Protein AF-K1S6A0-F1 (afdb_monomer)

pLDDT: mean 93.95, std 5.66, range [66.19, 98.81]

Solvent-accessible surface area (backbone atoms only — not comparable to full-atom values): 9724 Å² total; per-residue (Å²): 92,40,54,52,89,82,79,40,38,30,48,67,51,68,64,24,35,67,29,63,33,48,24,68,52,47,19,73,73,59,76,42,86,48,68,63,42,77,64,80,33,80,51,45,69,50,69,70,68,66,63,66,51,57,92,76,40,60,56,51,70,49,41,43,39,77,47,62,48,98,89,41,81,40,50,22,52,33,65,62,68,67,83,50,92,46,76,72,15,29,45,60,68,83,69,87,77,54,70,68,58,53,35,46,51,52,17,49,56,30,24,77,71,72,37,39,75,66,12,48,58,35,46,31,56,56,31,49,75,39,68,39,74,71,75,85,57,78,49,54,67,46,39,50,52,50,50,55,53,47,50,47,62,74,42,57,93,54,84,45,57,66,62,52,31,69,76,68,77,97

Nearest PDB structures (foldseek):
  7kv2-assembly1_AAA  TM=7.104E-01  e=1.126E-05  Bacteroides thetaiotaomicron
  3qnk-assembly1_A  TM=6.878E-01  e=1.702E-05  Bacteroides fragilis NCTC 9343
  3qnk-assembly1_B  TM=6.931E-01  e=1.702E-05  Bacteroides fragilis NCTC 9343
  3qnk-assembly2_C  TM=6.919E-01  e=2.572E-05  Bacteroides fragilis NCTC 9343
  3qnk-assembly2_D  TM=6.655E-01  e=2.286E-05  Bacteroides fragilis NCTC 9343

Sequence (170 aa):
FKDGNEGLHSSFFYTFLVQPITAEETTAITGIPEVARTIEGYNIPTPDIMEAYEPGDVRKDVSVGFVTAHGISYPYIKKYCHAHTQSGKTGDNWPVYRYAEVLLFIAEALNEQGKTEEALVYLNRVRSRALLPVSSASTQSDVREAIIKERRVELAFENKRWLDLVRTGS

InterPro domains:
  IPR011990 Tetratricopeptide-like helical domain superfamily [SSF48452] (36-169)
  IPR012944 RagB/SusD domain [PF07980] (73-167)

Structure (mmCIF, N/CA/C/O backbone):
data_AF-K1S6A0-F1
#
_entry.id   AF-K1S6A0-F1
#
loop_
_atom_site.group_PDB
_atom_site.id
_atom_site.type_symbol
_atom_site.label_atom_id
_atom_site.label_alt_id
_atom_site.label_comp_id
_atom_site.label_asym_id
_atom_site.label_entity_id
_atom_site.label_seq_id
_atom_site.pdbx_PDB_ins_code
_atom_site.Cartn_x
_atom_site.Cartn_y
_atom_site.Cartn_z
_atom_site.occupancy
_atom_site.B_iso_or_equiv
_atom_site.auth_seq_id
_atom_site.auth_comp_id
_atom_site.auth_asym_id
_atom_site.auth_atom_id
_atom_site.pdbx_PDB_model_num
ATOM 1 N N . PHE A 1 1 ? -6.176 11.318 -15.684 1.00 66.19 1 PHE A N 1
ATOM 2 C CA . PHE A 1 1 ? -4.959 11.270 -16.501 1.00 66.19 1 PHE A CA 1
ATOM 3 C C . PHE A 1 1 ? -5.159 10.186 -17.552 1.00 66.19 1 PHE A C 1
ATOM 5 O O . PHE A 1 1 ? -5.992 9.307 -17.351 1.00 66.19 1 PHE A O 1
ATOM 12 N N . LYS A 1 2 ? -4.533 10.337 -18.718 1.00 75.00 2 LYS A N 1
ATOM 13 C CA . LYS A 1 2 ? -4.679 9.457 -19.884 1.00 75.00 2 LYS A CA 1
ATOM 14 C C . LYS A 1 2 ? -3.284 9.135 -20.397 1.00 75.00 2 LYS A C 1
ATOM 16 O O . LYS A 1 2 ? -2.430 10.019 -20.430 1.00 75.00 2 LYS A O 1
ATOM 21 N N . ASP A 1 3 ? -3.059 7.883 -20.757 1.00 75.94 3 ASP A N 1
ATOM 22 C CA . ASP A 1 3 ? -1.794 7.447 -21.329 1.00 75.94 3 ASP A CA 1
ATOM 23 C C . ASP A 1 3 ? -1.519 8.111 -22.695 1.00 75.94 3 ASP A C 1
ATOM 25 O O . ASP A 1 3 ? -2.404 8.628 -23.382 1.00 75.94 3 ASP A O 1
ATOM 29 N N . GLY A 1 4 ? -0.245 8.133 -23.089 1.00 73.88 4 GLY A N 1
ATOM 30 C CA . GLY A 1 4 ? 0.175 8.626 -24.401 1.00 73.88 4 GLY A CA 1
ATOM 31 C C . GLY A 1 4 ? 0.457 10.133 -24.505 1.00 73.88 4 GLY A C 1
ATOM 32 O O . GLY A 1 4 ? 0.899 10.795 -23.563 1.00 73.88 4 GLY A O 1
ATOM 33 N N . ASN A 1 5 ? 0.314 10.672 -25.721 1.00 78.06 5 ASN A N 1
ATOM 34 C CA . ASN A 1 5 ? 0.986 11.913 -26.151 1.00 78.06 5 ASN A CA 1
ATOM 35 C C . ASN A 1 5 ? 0.167 13.191 -25.971 1.00 78.06 5 ASN A C 1
ATOM 37 O O . ASN A 1 5 ? 0.614 14.262 -26.366 1.00 78.06 5 ASN A O 1
ATOM 41 N N . GLU A 1 6 ? -1.001 13.100 -25.347 1.00 82.12 6 GLU A N 1
ATOM 42 C CA . GLU A 1 6 ? -1.921 14.233 -25.188 1.00 82.12 6 GLU A CA 1
ATOM 43 C C . GLU A 1 6 ? -1.519 15.181 -24.040 1.00 82.12 6 GLU A C 1
ATOM 45 O O . GLU A 1 6 ? -2.262 16.093 -23.700 1.00 82.12 6 GLU A O 1
ATOM 50 N N . GLY A 1 7 ? -0.352 14.968 -23.417 1.00 80.38 7 GLY A N 1
ATOM 51 C CA . GLY A 1 7 ? 0.144 15.784 -22.299 1.00 80.38 7 GLY A CA 1
ATOM 52 C C . GLY A 1 7 ? -0.588 15.554 -20.971 1.00 80.38 7 GLY A C 1
ATOM 53 O O . GLY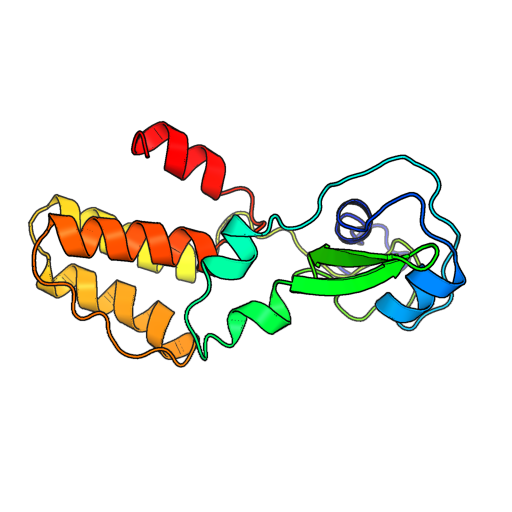 A 1 7 ? -0.339 16.264 -20.004 1.00 80.38 7 GLY A O 1
ATOM 54 N N . LEU A 1 8 ? -1.476 14.558 -20.915 1.00 85.25 8 LEU A N 1
ATOM 55 C CA . LEU A 1 8 ? -2.285 14.208 -19.744 1.00 85.25 8 LEU A CA 1
ATOM 56 C C . LEU A 1 8 ? -1.809 12.925 -19.049 1.00 85.25 8 LEU A C 1
ATOM 58 O O . LEU A 1 8 ? -2.573 12.348 -18.274 1.00 85.25 8 LEU A O 1
ATOM 62 N N . HIS A 1 9 ? -0.595 12.463 -19.347 1.00 88.81 9 HIS A N 1
ATOM 63 C CA . HIS A 1 9 ? -0.002 11.273 -18.744 1.00 88.81 9 HIS A CA 1
ATOM 64 C C . HIS A 1 9 ? 0.672 11.608 -17.416 1.00 88.81 9 HIS A C 1
ATOM 66 O O . HIS A 1 9 ? 0.982 12.764 -17.121 1.00 88.81 9 HIS A O 1
ATOM 72 N N . SER A 1 10 ? 0.940 10.578 -16.631 1.00 91.12 10 SER A N 1
ATOM 73 C CA . SER A 1 10 ? 1.855 10.659 -15.504 1.00 91.12 10 SER A CA 1
ATOM 74 C C . SER A 1 10 ? 3.069 9.761 -15.744 1.00 91.12 10 SER A C 1
ATOM 76 O O . SER A 1 10 ? 3.111 8.958 -16.675 1.00 91.12 10 SER A O 1
ATOM 78 N N . SER A 1 11 ? 4.104 9.947 -14.931 1.00 89.50 11 SER A N 1
ATOM 79 C CA . SER A 1 11 ? 5.346 9.172 -15.011 1.00 89.50 11 SER A CA 1
ATOM 80 C C . SER A 1 11 ? 5.853 8.755 -13.631 1.00 89.50 11 SER A C 1
ATOM 82 O O . SER A 1 11 ? 6.973 8.265 -13.499 1.00 89.50 11 SER A O 1
ATOM 84 N N . PHE A 1 12 ? 5.067 9.002 -12.581 1.00 87.75 12 PHE A N 1
ATOM 85 C CA . PHE A 1 12 ? 5.553 8.919 -11.207 1.00 87.75 12 PHE A CA 1
ATOM 86 C C . PHE A 1 12 ? 5.832 7.479 -10.775 1.00 87.75 12 PHE A C 1
ATOM 88 O O . PHE A 1 12 ? 6.694 7.275 -9.937 1.00 87.75 12 PHE A O 1
ATOM 95 N N . PHE A 1 13 ? 5.179 6.471 -11.363 1.00 89.75 13 PHE A N 1
ATOM 96 C CA . PHE A 1 13 ? 5.503 5.073 -11.065 1.00 89.75 13 PHE A CA 1
ATOM 97 C C . PHE A 1 13 ? 7.002 4.783 -11.245 1.00 89.75 13 PHE A C 1
ATOM 99 O O . PHE A 1 13 ? 7.615 4.118 -10.415 1.00 89.75 13 PHE A O 1
ATOM 106 N N . TYR A 1 14 ? 7.624 5.360 -12.274 1.00 90.25 14 TYR A N 1
ATOM 107 C CA . TYR A 1 14 ? 9.042 5.154 -12.540 1.00 90.25 14 TYR A CA 1
ATOM 108 C C . TYR A 1 14 ? 9.965 5.733 -11.466 1.00 90.25 14 TYR A C 1
ATOM 110 O O . TYR A 1 14 ? 11.095 5.271 -11.338 1.00 90.25 14 TYR A O 1
ATOM 118 N N . THR A 1 15 ? 9.512 6.712 -10.676 1.00 86.81 15 THR A N 1
ATOM 119 C CA . THR A 1 15 ? 10.286 7.222 -9.531 1.00 86.81 15 THR A CA 1
ATOM 120 C C . THR A 1 15 ? 10.246 6.269 -8.332 1.00 86.81 15 THR A C 1
ATOM 122 O O . THR A 1 15 ? 11.006 6.451 -7.383 1.00 86.81 15 THR A O 1
ATOM 125 N N . PHE A 1 16 ? 9.393 5.241 -8.383 1.00 88.19 16 PHE A N 1
ATOM 126 C CA . PHE A 1 16 ? 9.281 4.178 -7.383 1.00 88.19 16 PHE A CA 1
ATOM 127 C C . PHE A 1 16 ? 9.984 2.877 -7.777 1.00 88.19 16 PHE A C 1
ATOM 129 O O . PHE A 1 16 ? 9.878 1.872 -7.071 1.00 88.19 16 PHE A O 1
ATOM 136 N N . LEU A 1 17 ? 10.683 2.880 -8.911 1.00 89.50 17 LEU A N 1
ATOM 137 C CA . LEU A 1 17 ? 11.568 1.788 -9.280 1.00 89.50 17 LEU A CA 1
ATOM 138 C C . LEU A 1 17 ? 12.892 1.907 -8.534 1.00 89.50 17 LEU A C 1
ATOM 140 O O . LEU A 1 17 ? 13.363 3.012 -8.256 1.00 89.50 17 LEU A O 1
ATOM 144 N N . VAL A 1 18 ? 13.506 0.756 -8.266 1.00 90.00 18 VAL A N 1
ATOM 145 C CA . VAL A 1 18 ? 14.923 0.711 -7.911 1.00 90.00 18 VAL A CA 1
ATOM 146 C C . VAL A 1 18 ? 15.726 1.312 -9.062 1.00 90.00 18 VAL A C 1
ATOM 148 O O . VAL A 1 18 ? 15.466 1.001 -10.225 1.00 90.00 18 VAL A O 1
ATOM 151 N N . GLN A 1 19 ? 16.652 2.214 -8.749 1.00 90.25 19 GLN A N 1
ATOM 152 C CA . GLN A 1 19 ? 17.550 2.800 -9.736 1.00 90.25 19 GLN A CA 1
ATOM 153 C C . GLN A 1 19 ? 18.965 2.953 -9.144 1.00 90.25 19 GLN A C 1
ATOM 155 O O . GLN A 1 19 ? 19.087 3.339 -7.977 1.00 90.25 19 GLN A O 1
ATOM 160 N N . PRO A 1 20 ? 20.034 2.704 -9.924 1.00 91.94 20 PRO A N 1
ATOM 161 C CA . PRO A 1 20 ? 20.021 2.422 -11.362 1.00 91.94 20 PRO A CA 1
ATOM 162 C C . PRO A 1 20 ? 19.448 1.038 -11.720 1.00 91.94 20 PRO A C 1
ATOM 164 O O . PRO A 1 20 ? 19.498 0.112 -10.915 1.00 91.94 20 PRO A O 1
ATOM 167 N N . ILE A 1 21 ? 18.857 0.934 -12.913 1.00 92.81 21 ILE A N 1
ATOM 168 C CA . ILE A 1 21 ? 18.238 -0.289 -13.456 1.00 92.81 21 ILE A CA 1
ATOM 169 C C . ILE A 1 21 ? 18.345 -0.295 -14.987 1.00 92.81 21 ILE A C 1
ATOM 171 O O . ILE A 1 21 ? 18.250 0.761 -15.632 1.00 92.81 21 ILE A O 1
ATOM 175 N N . THR A 1 22 ? 18.573 -1.463 -15.593 1.00 95.44 22 THR A N 1
ATOM 176 C CA . THR A 1 22 ? 18.747 -1.563 -17.051 1.00 95.44 22 THR A CA 1
ATOM 177 C C . THR A 1 22 ? 17.421 -1.457 -17.813 1.00 95.44 22 THR A C 1
ATOM 179 O O . THR A 1 22 ? 16.324 -1.522 -17.245 1.00 95.44 22 THR A O 1
ATOM 182 N N . ALA A 1 23 ? 17.515 -1.277 -19.134 1.00 95.19 23 ALA A N 1
ATOM 183 C CA . ALA A 1 23 ? 16.353 -1.260 -20.019 1.00 95.19 23 ALA A CA 1
ATOM 184 C C . ALA A 1 23 ? 15.616 -2.608 -19.999 1.00 95.19 23 ALA A C 1
ATOM 186 O O . ALA A 1 23 ? 14.388 -2.644 -19.934 1.00 95.19 23 ALA A O 1
ATOM 187 N N . GLU A 1 24 ? 16.363 -3.713 -20.012 1.00 95.88 24 GLU A N 1
ATOM 188 C CA . GLU A 1 24 ? 15.836 -5.078 -19.998 1.00 95.88 24 GLU A CA 1
ATOM 189 C C . GLU A 1 24 ? 15.114 -5.378 -18.681 1.00 95.88 24 GLU A C 1
ATOM 191 O O . GLU A 1 24 ? 14.002 -5.905 -18.684 1.00 95.88 24 GLU A O 1
ATOM 196 N N . GLU A 1 25 ? 15.713 -4.985 -17.557 1.00 94.75 25 GLU A N 1
ATOM 197 C CA . GLU A 1 25 ? 15.141 -5.166 -16.221 1.00 94.75 25 GLU A CA 1
ATOM 198 C C . GLU A 1 25 ? 13.865 -4.333 -16.043 1.00 94.75 25 GLU A C 1
ATOM 200 O O . GLU A 1 25 ? 12.866 -4.827 -15.525 1.00 94.75 25 GLU A O 1
ATOM 205 N N . THR A 1 26 ? 13.849 -3.092 -16.541 1.00 94.00 26 THR A N 1
ATOM 206 C CA . THR A 1 26 ? 12.644 -2.244 -16.512 1.00 94.00 26 THR A CA 1
ATOM 207 C C . THR A 1 26 ? 11.552 -2.796 -17.435 1.00 94.00 26 THR A C 1
ATOM 209 O O . THR A 1 26 ? 10.385 -2.841 -17.048 1.00 94.00 26 THR A O 1
ATOM 212 N N . THR A 1 27 ? 11.923 -3.279 -18.626 1.00 95.19 27 THR A N 1
ATOM 213 C CA . THR A 1 27 ? 11.003 -3.914 -19.589 1.00 95.19 27 THR A CA 1
ATOM 214 C C . THR A 1 27 ? 10.323 -5.141 -18.979 1.00 95.19 27 THR A C 1
ATOM 216 O O . THR A 1 27 ? 9.133 -5.361 -19.199 1.00 95.19 27 THR A O 1
ATOM 219 N N . ALA A 1 28 ? 11.041 -5.922 -18.163 1.00 93.31 28 ALA A N 1
ATOM 220 C CA . ALA A 1 28 ? 10.471 -7.067 -17.454 1.00 93.31 28 ALA A CA 1
ATOM 221 C C . ALA A 1 28 ? 9.375 -6.672 -16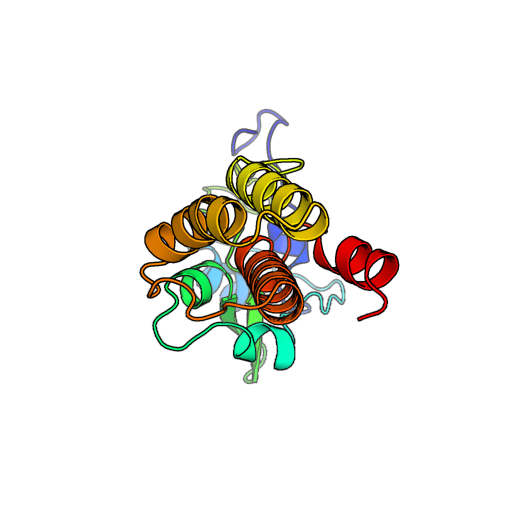.444 1.00 93.31 28 ALA A C 1
ATOM 223 O O . ALA A 1 28 ? 8.489 -7.477 -16.164 1.00 93.31 28 ALA A O 1
ATOM 224 N N . ILE A 1 29 ? 9.410 -5.440 -15.922 1.00 93.44 29 ILE A N 1
ATOM 225 C CA . ILE A 1 29 ? 8.393 -4.902 -15.009 1.00 93.44 29 ILE A CA 1
ATOM 226 C C . ILE A 1 29 ? 7.192 -4.349 -15.785 1.00 93.44 29 ILE A C 1
ATOM 228 O O . ILE A 1 29 ? 6.048 -4.633 -15.434 1.00 93.44 29 ILE A O 1
ATOM 232 N N . THR A 1 30 ? 7.438 -3.528 -16.811 1.00 93.94 30 THR A N 1
ATOM 233 C CA . THR A 1 30 ? 6.375 -2.771 -17.497 1.00 93.94 30 THR A CA 1
ATOM 234 C C . THR A 1 30 ? 5.708 -3.544 -18.630 1.00 93.94 30 THR A C 1
ATOM 236 O O . THR A 1 30 ? 4.586 -3.217 -19.016 1.00 93.94 30 THR A O 1
ATOM 239 N N . GLY A 1 31 ? 6.376 -4.569 -19.167 1.00 94.62 31 GLY A N 1
ATOM 240 C CA . GLY A 1 31 ? 5.903 -5.348 -20.311 1.00 94.62 31 GLY A CA 1
ATOM 241 C C . GLY A 1 31 ? 6.024 -4.625 -21.657 1.00 94.62 31 GLY A C 1
ATOM 242 O O . GLY A 1 31 ? 5.507 -5.125 -22.656 1.00 94.62 31 GLY A O 1
ATOM 243 N N . ILE A 1 32 ? 6.699 -3.472 -21.707 1.00 95.06 32 ILE A N 1
ATOM 244 C CA . ILE A 1 32 ? 6.945 -2.699 -22.932 1.00 95.06 32 ILE A CA 1
ATOM 245 C C . ILE A 1 32 ? 8.433 -2.373 -23.086 1.00 95.06 32 ILE A C 1
ATOM 247 O O . ILE A 1 32 ? 9.148 -2.378 -22.088 1.00 95.06 32 ILE A O 1
ATOM 251 N N . PRO A 1 33 ? 8.918 -2.053 -24.301 1.00 96.06 33 PRO A N 1
ATOM 252 C CA . PRO A 1 33 ? 10.290 -1.591 -24.484 1.00 96.06 33 PRO A CA 1
ATOM 253 C C . PRO A 1 33 ? 10.584 -0.336 -23.651 1.00 96.06 33 PRO A C 1
ATOM 255 O O . PRO A 1 33 ? 9.938 0.702 -23.816 1.00 96.06 33 PRO A O 1
ATOM 258 N N . GLU A 1 34 ? 11.579 -0.435 -22.775 1.00 95.50 34 GLU A N 1
ATOM 259 C CA . GLU A 1 34 ? 12.010 0.635 -21.871 1.00 95.50 34 GLU A CA 1
ATOM 260 C C . GLU A 1 34 ? 13.432 1.115 -22.174 1.00 95.50 34 GLU A C 1
ATOM 262 O O . GLU A 1 34 ? 14.165 0.534 -22.972 1.00 95.50 34 GLU A O 1
ATOM 267 N N . VAL A 1 35 ? 13.825 2.202 -21.511 1.00 92.50 35 VAL A N 1
ATOM 268 C CA . VAL A 1 35 ? 15.200 2.717 -21.503 1.00 92.50 35 VAL A CA 1
ATOM 269 C C . VAL A 1 35 ? 15.834 2.500 -20.134 1.00 92.50 35 VAL A C 1
ATOM 271 O O . VAL A 1 35 ? 15.134 2.424 -19.123 1.00 92.50 35 VAL A O 1
ATOM 274 N N . ALA A 1 36 ? 17.165 2.430 -20.091 1.00 92.31 36 ALA A N 1
ATOM 275 C CA . ALA A 1 36 ? 17.889 2.359 -18.828 1.00 92.31 36 ALA A CA 1
ATOM 276 C C . ALA A 1 36 ? 17.627 3.613 -17.984 1.00 92.31 36 ALA A C 1
ATOM 278 O O . ALA A 1 36 ? 17.535 4.728 -18.507 1.00 92.31 36 ALA A O 1
ATOM 279 N N . ARG A 1 37 ? 17.539 3.432 -16.666 1.00 90.75 37 ARG A N 1
ATOM 280 C CA . ARG A 1 37 ? 17.360 4.525 -15.710 1.00 90.75 37 ARG A CA 1
ATOM 281 C C . ARG A 1 37 ? 18.582 4.592 -14.816 1.00 90.75 37 ARG A C 1
ATOM 283 O O . ARG A 1 37 ? 18.905 3.634 -14.125 1.00 90.75 37 ARG A O 1
ATOM 290 N N . THR A 1 38 ? 19.276 5.722 -14.870 1.00 90.06 38 THR A N 1
ATOM 291 C CA . THR A 1 38 ? 20.602 5.893 -14.257 1.00 90.06 38 THR A CA 1
ATOM 292 C C . THR A 1 38 ? 20.612 6.904 -13.114 1.00 90.06 38 THR A C 1
ATOM 294 O O . THR A 1 38 ? 21.668 7.162 -12.547 1.00 90.06 38 THR A O 1
ATOM 297 N N . ILE A 1 39 ? 19.467 7.517 -12.800 1.00 86.88 39 ILE A N 1
ATOM 298 C CA . ILE A 1 39 ? 19.343 8.452 -11.677 1.00 86.88 39 ILE A CA 1
ATOM 299 C C . ILE A 1 39 ? 19.214 7.621 -10.405 1.00 86.88 39 ILE A C 1
ATOM 301 O O . ILE A 1 39 ? 18.337 6.774 -10.328 1.00 86.88 39 ILE A O 1
ATOM 305 N N . GLU A 1 40 ? 20.059 7.852 -9.406 1.00 84.19 40 GLU A N 1
ATOM 306 C CA . GLU A 1 40 ? 19.975 7.099 -8.152 1.00 84.19 40 GLU A CA 1
ATOM 307 C C . GLU A 1 40 ? 18.636 7.338 -7.439 1.00 84.19 40 GLU A C 1
ATOM 309 O O . GLU A 1 40 ? 18.198 8.478 -7.257 1.00 84.19 40 GLU A O 1
ATOM 314 N N . GLY A 1 41 ? 17.985 6.253 -7.018 1.00 79.81 41 GLY A N 1
ATOM 315 C CA . GLY A 1 41 ? 16.683 6.307 -6.365 1.00 79.81 41 GLY A CA 1
ATOM 316 C C . GLY A 1 41 ? 16.386 5.036 -5.577 1.00 79.81 41 GLY A C 1
ATOM 317 O O . GLY A 1 41 ? 16.389 3.937 -6.125 1.00 79.81 41 GLY A O 1
ATOM 318 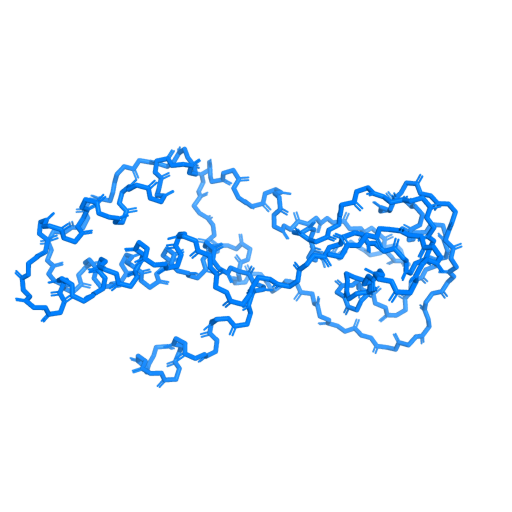N N . TYR A 1 42 ? 16.087 5.202 -4.286 1.00 75.12 42 TYR A N 1
ATOM 319 C CA . TYR A 1 42 ? 15.826 4.105 -3.344 1.00 75.12 42 TYR A CA 1
ATOM 320 C C . TYR A 1 42 ? 14.428 4.186 -2.723 1.00 75.12 42 TYR A C 1
ATOM 322 O O . TYR A 1 42 ? 14.245 3.915 -1.537 1.00 75.12 42 TYR A O 1
ATOM 330 N N . ASN A 1 43 ? 13.416 4.569 -3.505 1.00 86.31 43 ASN A N 1
ATOM 331 C CA . ASN A 1 43 ? 12.033 4.561 -3.026 1.00 86.31 43 ASN A CA 1
ATOM 332 C C . ASN A 1 43 ? 11.450 3.137 -3.075 1.00 86.31 43 ASN A C 1
ATOM 334 O O . ASN A 1 43 ? 10.552 2.838 -3.861 1.00 86.31 43 ASN A O 1
ATOM 338 N N . ILE A 1 44 ? 12.026 2.250 -2.259 1.00 90.12 44 ILE A N 1
ATOM 339 C CA . ILE A 1 44 ? 11.705 0.824 -2.195 1.00 90.12 44 ILE A CA 1
ATOM 340 C C . ILE A 1 44 ? 10.978 0.476 -0.883 1.00 90.12 44 ILE A C 1
ATOM 342 O O . ILE A 1 44 ? 11.280 1.057 0.164 1.00 90.12 44 ILE A O 1
ATOM 346 N N . PRO A 1 45 ? 10.025 -0.475 -0.894 1.00 95.19 45 PRO A N 1
ATOM 347 C CA . PRO A 1 45 ? 9.383 -0.963 0.323 1.00 95.19 45 PRO A CA 1
ATOM 348 C C . PRO A 1 45 ? 10.395 -1.536 1.326 1.00 95.19 45 PRO A C 1
ATOM 350 O O . PRO A 1 45 ? 11.209 -2.392 0.985 1.00 95.19 45 PRO A O 1
ATOM 353 N N . THR A 1 46 ? 10.318 -1.099 2.584 1.00 95.31 46 THR A N 1
ATOM 354 C CA . THR A 1 46 ? 11.122 -1.669 3.675 1.00 95.31 46 THR A CA 1
ATOM 355 C C . THR A 1 46 ? 10.580 -3.036 4.116 1.00 95.31 46 THR A C 1
ATOM 357 O O . THR A 1 46 ? 9.388 -3.309 3.936 1.00 95.31 46 THR A O 1
ATOM 360 N N . PRO A 1 47 ? 11.402 -3.893 4.755 1.00 96.31 47 PRO A N 1
ATOM 361 C CA . PRO A 1 47 ? 10.916 -5.130 5.372 1.00 96.31 47 PRO A CA 1
ATOM 362 C C . PRO A 1 47 ? 9.725 -4.900 6.310 1.00 96.31 47 PRO A C 1
ATOM 364 O O . PRO A 1 47 ? 8.706 -5.567 6.182 1.00 96.31 47 PRO A O 1
ATOM 367 N N . ASP A 1 48 ? 9.789 -3.859 7.143 1.00 96.19 48 ASP A N 1
ATOM 368 C CA . ASP A 1 48 ? 8.746 -3.505 8.113 1.00 96.19 48 ASP A CA 1
ATOM 369 C C . ASP A 1 48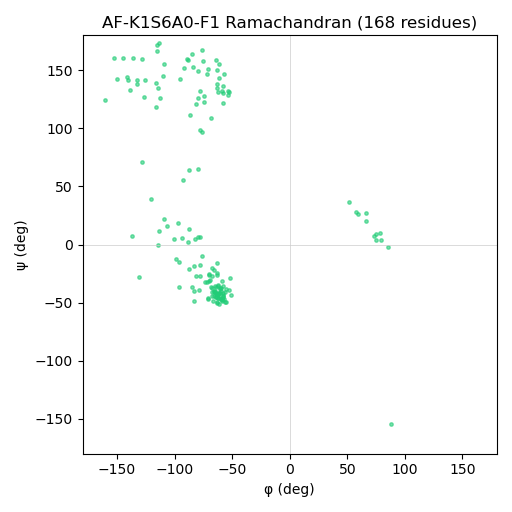 ? 7.375 -3.202 7.462 1.00 96.19 48 ASP A C 1
ATOM 371 O O . ASP A 1 48 ? 6.350 -3.677 7.947 1.00 96.19 48 ASP A O 1
ATOM 375 N N . ILE A 1 49 ? 7.297 -2.503 6.316 1.00 96.12 49 ILE A N 1
ATOM 376 C CA . ILE A 1 49 ? 6.000 -2.364 5.615 1.00 96.12 49 ILE A CA 1
ATOM 377 C C . ILE A 1 49 ? 5.565 -3.663 4.921 1.00 96.12 49 ILE A C 1
ATOM 379 O O . ILE A 1 49 ? 4.370 -3.932 4.841 1.00 96.12 49 ILE A O 1
ATOM 383 N N . MET A 1 50 ? 6.497 -4.482 4.428 1.00 97.19 50 MET A N 1
ATOM 384 C CA . MET A 1 50 ? 6.165 -5.763 3.790 1.00 97.19 50 MET A CA 1
ATOM 385 C C . MET A 1 50 ? 5.659 -6.810 4.791 1.00 97.19 50 MET A C 1
ATOM 387 O O . MET A 1 50 ? 4.838 -7.659 4.430 1.00 97.19 50 MET A O 1
ATOM 391 N N . GLU A 1 51 ? 6.143 -6.754 6.028 1.00 97.50 51 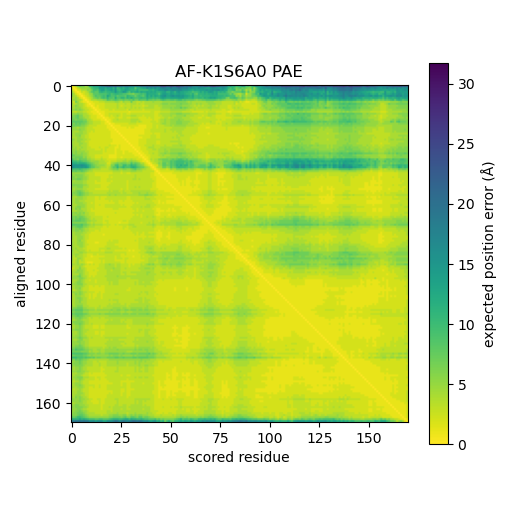GLU A N 1
ATOM 392 C CA . GLU A 1 51 ? 5.739 -7.603 7.152 1.00 97.50 51 GLU A CA 1
ATOM 393 C C . GLU A 1 51 ? 4.469 -7.094 7.848 1.00 97.50 51 GLU A C 1
ATOM 395 O O . GLU A 1 51 ? 3.785 -7.872 8.503 1.00 97.50 51 GLU A O 1
ATOM 400 N N . ALA A 1 52 ? 4.098 -5.822 7.657 1.00 97.44 52 ALA A N 1
ATOM 401 C CA . ALA A 1 52 ? 2.868 -5.258 8.215 1.00 97.44 52 ALA A CA 1
ATOM 402 C C . ALA A 1 52 ? 1.576 -5.839 7.606 1.00 97.44 52 ALA A C 1
ATOM 404 O O . ALA A 1 52 ? 0.514 -5.711 8.212 1.00 97.44 52 ALA A O 1
ATOM 405 N N . TYR A 1 53 ? 1.645 -6.443 6.415 1.00 98.38 53 TYR A N 1
ATOM 406 C CA . TYR A 1 53 ? 0.501 -7.121 5.799 1.00 98.38 53 TYR A CA 1
ATOM 407 C C . TYR A 1 53 ? 0.231 -8.458 6.492 1.00 98.38 53 TYR A C 1
ATOM 409 O O . TYR A 1 53 ? 1.121 -9.305 6.593 1.00 98.38 53 TYR A O 1
ATOM 417 N N . GLU A 1 54 ? -1.016 -8.667 6.911 1.00 97.81 54 GLU A N 1
ATOM 418 C CA . GLU A 1 54 ? -1.457 -9.918 7.530 1.00 97.81 54 GLU A CA 1
ATOM 419 C C . GLU A 1 54 ? -1.344 -11.108 6.551 1.00 97.81 54 GLU A C 1
ATOM 421 O O . GLU A 1 54 ? -1.495 -10.937 5.334 1.00 97.81 54 GLU A O 1
ATOM 426 N N . PRO A 1 55 ? -1.117 -12.340 7.045 1.00 96.88 55 PRO A N 1
ATOM 427 C CA . PRO A 1 55 ? -1.208 -13.534 6.212 1.00 96.88 55 PRO A CA 1
ATOM 428 C C . PRO A 1 55 ? -2.563 -13.617 5.494 1.00 96.88 55 PRO A C 1
ATOM 430 O O . PRO A 1 55 ? -3.614 -13.527 6.122 1.00 96.88 55 PRO A O 1
ATOM 433 N N . GLY A 1 56 ? -2.534 -13.806 4.172 1.00 95.69 56 GLY A N 1
ATOM 434 C CA . GLY A 1 56 ? -3.740 -13.843 3.337 1.00 95.69 56 GLY A CA 1
ATOM 435 C C . GLY A 1 56 ? -4.243 -12.475 2.862 1.00 95.69 56 GLY A C 1
ATOM 436 O O . GLY A 1 56 ? -5.188 -12.437 2.079 1.00 95.69 56 GLY A O 1
ATOM 437 N N . ASP A 1 57 ? -3.608 -11.365 3.258 1.00 98.31 57 ASP A N 1
ATOM 438 C CA . ASP A 1 57 ? -3.967 -10.041 2.749 1.00 98.31 57 ASP A CA 1
ATOM 439 C C . ASP A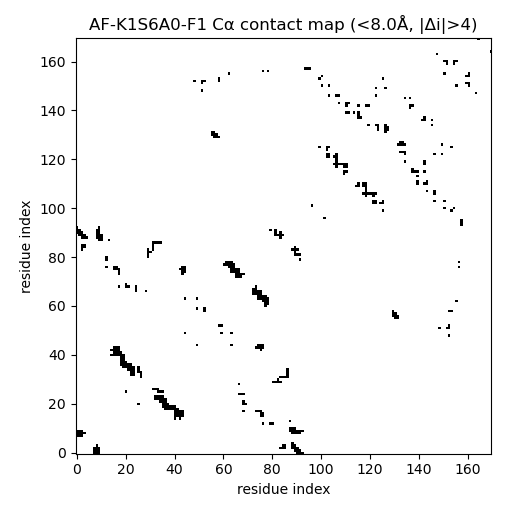 1 57 ? -3.609 -9.907 1.261 1.00 98.31 57 ASP A C 1
ATOM 441 O O . ASP A 1 57 ? -2.441 -9.786 0.872 1.00 98.31 57 ASP A O 1
ATOM 445 N N . VAL A 1 58 ? -4.641 -9.874 0.414 1.00 97.31 58 VAL A N 1
ATOM 446 C CA . VAL A 1 58 ? -4.495 -9.760 -1.046 1.00 97.31 58 VAL A CA 1
ATOM 447 C C . VAL A 1 58 ? -3.849 -8.443 -1.482 1.00 97.31 58 VAL A C 1
ATOM 449 O O . VAL A 1 58 ? -3.372 -8.330 -2.611 1.00 97.31 58 VAL A O 1
ATOM 452 N N . ARG A 1 59 ? -3.797 -7.434 -0.601 1.00 98.31 59 ARG A N 1
ATOM 453 C CA . ARG A 1 59 ? -3.192 -6.135 -0.906 1.00 98.31 59 ARG A CA 1
ATOM 454 C C . ARG A 1 59 ? -1.677 -6.214 -1.040 1.00 98.31 59 ARG A C 1
ATOM 456 O O . ARG A 1 59 ? -1.107 -5.388 -1.745 1.00 98.31 59 ARG A O 1
ATOM 463 N N . LYS A 1 60 ? -1.013 -7.189 -0.408 1.00 97.75 60 LYS A N 1
ATOM 464 C CA . LYS A 1 60 ? 0.453 -7.293 -0.455 1.00 97.75 60 LYS A CA 1
ATOM 465 C C . LYS A 1 60 ? 0.962 -7.457 -1.889 1.00 97.75 60 LYS A C 1
ATOM 467 O O . LYS A 1 60 ? 1.853 -6.714 -2.290 1.00 97.75 60 LYS A O 1
ATOM 472 N N . ASP A 1 61 ? 0.353 -8.360 -2.660 1.00 96.25 61 ASP A N 1
ATOM 473 C CA . ASP A 1 61 ? 0.769 -8.647 -4.042 1.00 96.25 61 ASP A CA 1
ATOM 474 C C . ASP A 1 61 ? 0.472 -7.495 -5.014 1.00 96.25 61 ASP A C 1
ATOM 476 O O . ASP A 1 61 ? 1.207 -7.287 -5.978 1.00 96.25 61 ASP A O 1
ATOM 480 N N . VAL A 1 62 ? -0.579 -6.706 -4.773 1.00 95.56 62 VAL A N 1
ATOM 481 C CA . VAL A 1 62 ? -0.862 -5.520 -5.602 1.00 95.56 62 VAL A CA 1
ATOM 482 C C . VAL A 1 62 ? -0.020 -4.313 -5.189 1.00 95.56 62 VAL A C 1
ATOM 484 O O . VAL A 1 62 ? 0.272 -3.457 -6.018 1.00 95.56 62 VAL A O 1
ATOM 487 N N . SER A 1 63 ? 0.397 -4.234 -3.924 1.00 96.69 63 SER A N 1
ATOM 488 C CA . SER A 1 63 ? 1.181 -3.115 -3.401 1.00 96.69 63 SER A CA 1
ATOM 489 C C . SER A 1 63 ? 2.674 -3.247 -3.689 1.00 96.69 63 SER A C 1
ATOM 491 O O . SER A 1 63 ? 3.319 -2.245 -4.007 1.00 96.69 63 SER A O 1
ATOM 493 N N . VAL A 1 64 ? 3.228 -4.456 -3.569 1.00 97.00 64 VAL A N 1
ATOM 494 C CA . VAL A 1 64 ? 4.669 -4.721 -3.637 1.00 97.00 64 VAL A CA 1
ATOM 495 C C . VAL A 1 64 ? 4.955 -5.795 -4.679 1.00 97.00 64 VAL A C 1
ATOM 497 O O . VAL A 1 64 ? 4.384 -6.879 -4.639 1.00 97.00 64 VAL A O 1
ATOM 500 N N . GLY A 1 65 ? 5.863 -5.487 -5.600 1.00 95.06 65 GLY A N 1
ATOM 501 C CA . GLY A 1 65 ? 6.440 -6.448 -6.536 1.00 95.06 65 GLY A CA 1
ATOM 502 C C . GLY A 1 65 ? 7.926 -6.639 -6.258 1.00 95.06 65 GLY A C 1
ATOM 503 O O . GLY A 1 65 ? 8.507 -5.916 -5.450 1.00 95.06 65 GLY A O 1
ATOM 504 N N . PHE A 1 66 ? 8.546 -7.593 -6.947 1.00 94.81 66 PHE A N 1
ATOM 505 C CA . PHE A 1 66 ? 9.989 -7.816 -6.892 1.00 94.81 66 PHE A CA 1
ATOM 506 C C . PHE A 1 66 ? 10.584 -7.789 -8.294 1.00 94.81 66 PHE A C 1
ATOM 508 O O . PHE A 1 66 ? 9.979 -8.296 -9.237 1.00 94.81 66 PHE A O 1
ATOM 515 N N . VAL A 1 67 ? 11.775 -7.212 -8.412 1.00 92.12 67 VAL A N 1
ATOM 516 C CA . VAL A 1 67 ? 12.579 -7.226 -9.634 1.00 92.12 67 VAL A CA 1
ATOM 517 C C . VAL A 1 67 ? 14.014 -7.601 -9.292 1.00 92.12 67 VAL A C 1
ATOM 519 O O . VAL A 1 67 ? 14.545 -7.185 -8.264 1.00 92.12 67 VAL A O 1
ATOM 522 N N . THR A 1 68 ? 14.654 -8.393 -10.147 1.00 92.88 68 THR A N 1
ATOM 523 C CA . THR A 1 68 ? 16.098 -8.616 -10.076 1.00 92.88 68 THR A CA 1
ATOM 524 C C . THR A 1 68 ? 16.800 -7.517 -10.862 1.00 92.88 68 THR A C 1
ATOM 526 O O . THR A 1 68 ? 16.680 -7.485 -12.081 1.00 92.88 68 THR A O 1
ATOM 529 N N . ALA A 1 69 ? 17.516 -6.635 -10.167 1.00 90.38 69 ALA A N 1
ATOM 530 C CA . ALA A 1 69 ? 18.361 -5.610 -10.768 1.00 90.38 69 ALA A CA 1
ATOM 531 C C . ALA A 1 69 ? 19.826 -5.917 -10.448 1.00 90.38 69 ALA A C 1
ATOM 533 O O . ALA A 1 69 ? 20.180 -6.143 -9.289 1.00 90.38 69 ALA A O 1
ATOM 534 N N . HIS A 1 70 ? 20.673 -5.986 -11.473 1.00 91.25 70 HIS A N 1
ATOM 535 C CA . HIS A 1 70 ? 22.099 -6.301 -11.351 1.00 91.25 70 HIS A CA 1
ATOM 536 C C . HIS A 1 70 ? 22.383 -7.588 -10.548 1.00 91.25 70 HIS A C 1
ATOM 538 O O . HIS A 1 70 ? 23.349 -7.677 -9.792 1.00 91.25 70 HIS A O 1
ATOM 544 N N . GLY A 1 71 ? 21.522 -8.601 -10.701 1.00 92.06 71 GLY A N 1
ATOM 545 C CA . GLY A 1 71 ? 21.638 -9.887 -10.002 1.00 92.06 71 GLY A CA 1
ATOM 546 C C . GLY A 1 71 ? 21.144 -9.892 -8.549 1.00 92.06 71 GLY A C 1
ATOM 547 O O . GLY A 1 71 ? 21.237 -10.925 -7.890 1.00 92.06 71 GLY A O 1
ATOM 548 N N . ILE A 1 72 ? 20.589 -8.783 -8.049 1.00 92.25 72 ILE A N 1
ATOM 549 C CA . ILE A 1 72 ? 20.038 -8.662 -6.693 1.00 92.25 72 ILE A CA 1
ATOM 550 C C . ILE A 1 72 ? 18.526 -8.440 -6.774 1.00 92.25 72 ILE A C 1
ATOM 552 O O . ILE A 1 72 ? 18.041 -7.643 -7.572 1.00 92.25 72 ILE A O 1
ATOM 556 N N . SER A 1 73 ? 17.759 -9.156 -5.950 1.00 94.00 73 SER A N 1
ATOM 557 C CA . SER A 1 73 ? 16.303 -8.995 -5.878 1.00 94.00 73 SER A CA 1
ATOM 558 C C . SER A 1 73 ? 15.926 -7.807 -4.992 1.00 94.00 73 SER A C 1
ATOM 560 O O . SER A 1 73 ? 16.225 -7.812 -3.798 1.00 94.00 73 SER A O 1
ATOM 562 N N . TYR A 1 74 ? 15.208 -6.837 -5.551 1.00 93.69 74 TYR A N 1
ATOM 563 C CA . TYR A 1 74 ? 14.700 -5.659 -4.851 1.00 93.69 74 TYR A CA 1
ATOM 564 C C . TYR A 1 74 ? 13.169 -5.636 -4.839 1.00 93.69 74 TYR A C 1
ATOM 566 O O . TYR A 1 74 ? 12.549 -5.932 -5.866 1.00 93.69 74 TYR A O 1
ATOM 574 N N . PRO A 1 75 ? 12.535 -5.255 -3.715 1.00 95.31 75 PRO A N 1
ATOM 575 C CA . PRO A 1 75 ? 11.125 -4.911 -3.724 1.00 95.31 75 PRO A CA 1
ATOM 576 C C . PRO A 1 75 ? 10.919 -3.559 -4.420 1.00 95.31 75 PRO A C 1
ATOM 578 O O . PRO A 1 75 ? 11.734 -2.647 -4.285 1.00 95.31 75 PRO A O 1
ATOM 581 N N . TYR A 1 76 ? 9.795 -3.395 -5.109 1.00 94.12 76 TYR A N 1
ATOM 582 C CA . TYR A 1 76 ? 9.368 -2.115 -5.676 1.00 94.12 76 TYR A CA 1
ATOM 583 C C . TYR A 1 76 ? 7.875 -1.881 -5.429 1.00 94.12 76 TYR A C 1
ATOM 585 O O . TYR A 1 76 ? 7.111 -2.810 -5.146 1.00 94.12 76 TYR A O 1
ATOM 593 N N . ILE A 1 77 ? 7.444 -0.623 -5.528 1.00 95.19 77 ILE A N 1
ATOM 594 C CA . ILE A 1 77 ? 6.036 -0.252 -5.349 1.00 95.19 77 ILE A CA 1
ATOM 595 C C . ILE A 1 77 ? 5.264 -0.613 -6.627 1.00 95.19 77 ILE A C 1
ATOM 597 O O . ILE A 1 77 ? 5.262 0.136 -7.602 1.00 95.19 77 ILE A O 1
ATOM 601 N N . LYS A 1 78 ? 4.579 -1.760 -6.620 1.00 95.19 78 LYS A N 1
ATOM 602 C CA . LYS A 1 78 ? 3.774 -2.268 -7.749 1.00 95.19 78 LYS A CA 1
ATOM 603 C C . LYS A 1 78 ? 2.413 -1.582 -7.877 1.00 95.19 78 LYS A C 1
ATOM 605 O O . LYS A 1 78 ? 1.828 -1.590 -8.953 1.00 95.19 78 LYS A O 1
ATOM 610 N N . LYS A 1 79 ? 1.950 -0.914 -6.817 1.00 94.62 79 LYS A N 1
ATOM 611 C CA . LYS A 1 79 ? 0.619 -0.286 -6.710 1.00 94.62 79 LYS A CA 1
ATOM 612 C C . LYS A 1 79 ? 0.237 0.656 -7.858 1.00 94.62 79 LYS A C 1
ATOM 614 O O . LYS A 1 79 ? -0.944 0.825 -8.140 1.00 94.62 79 LYS A O 1
ATOM 619 N N . TYR A 1 80 ? 1.228 1.278 -8.487 1.00 93.81 80 TYR A N 1
ATOM 620 C CA . TYR A 1 80 ? 1.046 2.229 -9.586 1.00 93.81 80 TYR A CA 1
ATOM 621 C C . TYR A 1 80 ? 1.612 1.712 -10.915 1.00 93.81 80 TYR A C 1
ATOM 623 O O . TYR A 1 80 ? 1.763 2.468 -11.864 1.00 93.81 80 TYR A O 1
ATOM 631 N N . CYS A 1 81 ? 1.959 0.427 -10.984 1.00 93.00 81 CYS A N 1
ATOM 632 C CA . CYS A 1 81 ? 2.491 -0.226 -12.172 1.00 93.00 81 CYS A CA 1
ATOM 633 C C . CYS A 1 81 ? 1.345 -0.756 -13.045 1.00 93.00 81 CYS A C 1
ATOM 635 O O . CYS A 1 81 ? 1.187 -1.968 -13.206 1.00 93.00 81 CYS A O 1
ATOM 637 N N . HIS A 1 82 ? 0.507 0.132 -13.577 1.00 93.00 82 HIS A N 1
ATOM 638 C CA . HIS A 1 82 ? -0.543 -0.276 -14.509 1.00 93.00 82 HIS A CA 1
ATOM 639 C C . HIS A 1 82 ? -0.007 -0.378 -15.940 1.00 93.00 82 HIS A C 1
ATOM 641 O O . HIS A 1 82 ? 0.954 0.297 -16.322 1.00 93.00 82 HIS A O 1
ATOM 647 N N . ALA A 1 83 ? -0.643 -1.236 -16.742 1.00 92.69 83 ALA A N 1
ATOM 648 C CA . ALA A 1 83 ? -0.300 -1.403 -18.147 1.00 92.69 83 ALA A CA 1
ATOM 649 C C . ALA A 1 83 ? -0.417 -0.069 -18.902 1.00 92.69 83 ALA A C 1
ATOM 651 O O . ALA A 1 83 ? -1.377 0.681 -18.725 1.00 92.69 83 ALA A O 1
ATOM 652 N N . HIS A 1 84 ? 0.567 0.214 -19.747 1.00 93.12 84 HIS A N 1
ATOM 653 C CA . HIS A 1 84 ? 0.644 1.411 -20.578 1.00 93.12 84 HIS A CA 1
ATOM 654 C C . HIS A 1 84 ? 1.460 1.090 -21.834 1.00 93.12 84 HIS A C 1
ATOM 656 O O . HIS A 1 84 ? 2.202 0.114 -21.862 1.00 93.12 84 HIS A O 1
ATOM 662 N N . THR A 1 85 ? 1.322 1.893 -22.891 1.00 92.56 85 THR A N 1
ATOM 663 C CA . THR A 1 85 ? 1.932 1.572 -24.200 1.00 92.56 85 THR A CA 1
ATOM 664 C C . THR A 1 85 ? 3.250 2.289 -24.487 1.00 92.56 85 THR A C 1
ATOM 666 O O . THR A 1 85 ? 3.913 1.981 -25.472 1.00 92.56 85 THR A O 1
ATOM 669 N N . GLN A 1 86 ? 3.603 3.304 -23.694 1.00 91.00 86 GLN A N 1
ATOM 670 C CA . GLN A 1 86 ? 4.755 4.170 -23.952 1.00 91.00 86 GLN A CA 1
ATOM 671 C C . GLN A 1 86 ? 5.523 4.470 -22.668 1.00 91.00 86 GLN A C 1
ATOM 673 O O . GLN A 1 86 ? 4.921 4.894 -21.680 1.00 91.00 86 GLN A O 1
ATOM 678 N N . SER A 1 87 ? 6.851 4.334 -22.727 1.00 91.94 87 SER A N 1
ATOM 679 C CA . SER A 1 87 ? 7.732 4.632 -21.597 1.00 91.94 87 SER A CA 1
ATOM 680 C C . SER A 1 87 ? 7.489 6.044 -21.059 1.00 91.94 87 SER A C 1
ATOM 682 O O . SER A 1 87 ? 7.407 7.017 -21.816 1.00 91.94 87 SER A O 1
ATOM 684 N N . GLY A 1 88 ? 7.348 6.156 -19.740 1.00 90.06 88 GLY A N 1
ATOM 685 C CA . GLY A 1 88 ? 7.147 7.432 -19.054 1.00 90.06 88 GLY A CA 1
ATOM 686 C C . GLY A 1 88 ? 5.744 8.026 -19.193 1.00 90.06 88 GLY A C 1
ATOM 687 O O . GLY A 1 88 ? 5.541 9.143 -18.727 1.00 90.06 88 GLY A O 1
ATOM 688 N N . LYS A 1 89 ? 4.793 7.332 -19.832 1.00 91.88 89 LYS A N 1
ATOM 689 C CA . LYS A 1 89 ? 3.461 7.875 -20.141 1.00 91.88 89 LYS A CA 1
ATOM 690 C C . LYS A 1 89 ? 2.352 6.947 -19.663 1.00 91.88 89 LYS A C 1
ATOM 692 O O . LYS A 1 89 ? 1.667 6.318 -20.470 1.00 91.88 89 LYS A O 1
ATOM 697 N N . THR A 1 90 ? 2.177 6.875 -18.348 1.00 91.88 90 THR A N 1
ATOM 698 C CA . THR A 1 90 ? 1.149 6.043 -17.719 1.00 91.88 90 THR A CA 1
ATOM 699 C C . THR A 1 90 ? -0.170 6.806 -17.554 1.00 91.88 90 THR A C 1
ATOM 701 O O . THR A 1 90 ? -0.224 8.040 -17.597 1.00 91.88 90 THR A O 1
ATOM 704 N N . GLY A 1 91 ? -1.260 6.051 -17.398 1.00 91.25 91 GLY A N 1
ATOM 705 C CA . GLY A 1 91 ? -2.608 6.575 -17.161 1.00 91.25 91 GLY A CA 1
ATOM 706 C C . GLY A 1 91 ? -2.935 6.803 -15.682 1.00 91.25 91 GLY A C 1
ATOM 707 O O . GLY A 1 91 ? -4.103 6.975 -15.339 1.00 91.25 91 GLY A O 1
ATOM 708 N N . ASP A 1 92 ? -1.938 6.773 -14.798 1.00 91.31 92 ASP A N 1
ATOM 709 C CA . ASP A 1 92 ? -2.164 6.775 -13.357 1.00 91.31 92 ASP A CA 1
ATOM 710 C C . ASP A 1 92 ? -2.502 8.157 -12.806 1.00 91.31 92 ASP A C 1
ATOM 712 O O . ASP A 1 92 ? -1.790 9.137 -13.044 1.00 91.31 92 ASP A O 1
ATOM 716 N N . ASN A 1 93 ? -3.557 8.217 -11.993 1.00 91.25 93 ASN A N 1
ATOM 717 C CA . ASN A 1 93 ? -3.897 9.389 -11.192 1.00 91.25 93 ASN A CA 1
ATOM 718 C C . ASN A 1 93 ? -3.326 9.233 -9.779 1.00 91.25 93 ASN A C 1
ATOM 720 O O . ASN A 1 93 ? -3.425 8.158 -9.188 1.00 91.25 93 ASN A O 1
ATOM 724 N N . TRP A 1 94 ? -2.836 10.325 -9.188 1.00 91.88 94 TRP A N 1
ATOM 725 C CA . TRP A 1 94 ? -2.463 10.318 -7.775 1.00 91.88 94 TRP A CA 1
ATOM 726 C C . TRP A 1 94 ? -3.711 10.348 -6.872 1.00 91.88 94 TRP A C 1
ATOM 728 O O . TRP A 1 94 ? -4.510 11.288 -6.980 1.00 91.88 94 TRP A O 1
ATOM 738 N N . PRO A 1 95 ? -3.911 9.368 -5.972 1.00 93.06 95 PRO A N 1
ATOM 739 C CA . PRO A 1 95 ? -5.048 9.373 -5.061 1.00 93.06 95 PRO A CA 1
ATOM 740 C C . PRO A 1 95 ? -4.814 10.373 -3.920 1.00 93.06 95 PRO A C 1
ATOM 742 O O . PRO A 1 95 ? -4.172 10.066 -2.921 1.00 93.06 95 PRO A O 1
ATOM 745 N N . VAL A 1 96 ? -5.358 11.587 -4.047 1.00 94.50 96 VAL A N 1
ATOM 746 C CA . VAL A 1 96 ? -5.312 12.579 -2.953 1.00 94.50 96 VAL A CA 1
ATOM 747 C C . VAL A 1 96 ? -6.235 12.160 -1.808 1.00 94.50 96 VAL A C 1
ATOM 749 O O . VAL A 1 96 ? -5.824 12.161 -0.651 1.00 94.50 96 VAL A O 1
ATOM 752 N N . TYR A 1 97 ? -7.463 11.757 -2.137 1.00 95.06 97 TYR A N 1
ATOM 753 C CA . TYR A 1 97 ? -8.422 11.149 -1.220 1.00 95.06 97 TYR A CA 1
ATOM 754 C C . TYR A 1 97 ? -9.177 10.043 -1.946 1.00 95.06 97 TYR A C 1
ATOM 756 O O . TYR A 1 97 ? -9.508 10.173 -3.126 1.00 95.06 97 TYR A O 1
ATOM 764 N N . ARG A 1 98 ? -9.494 8.965 -1.230 1.00 96.88 98 ARG A N 1
ATOM 765 C CA . ARG A 1 98 ? -10.329 7.876 -1.745 1.00 96.88 98 ARG A CA 1
ATOM 766 C C . ARG A 1 98 ? -11.210 7.290 -0.655 1.00 96.88 98 ARG A C 1
ATOM 768 O O . ARG A 1 98 ? -10.932 7.430 0.531 1.00 96.88 98 ARG A O 1
ATOM 775 N N . TYR A 1 99 ? -12.269 6.597 -1.060 1.00 98.00 99 TYR A N 1
ATOM 776 C CA . TYR A 1 99 ? -13.341 6.197 -0.147 1.00 98.00 99 TYR A CA 1
ATOM 777 C C . TYR A 1 99 ? -12.881 5.345 1.049 1.00 98.00 99 TYR A C 1
ATOM 779 O O . TYR A 1 99 ? -13.381 5.547 2.149 1.00 98.00 99 TYR A O 1
ATOM 787 N N . ALA A 1 100 ? -11.897 4.453 0.884 1.00 98.12 100 ALA A N 1
ATOM 788 C CA . ALA A 1 100 ? -11.388 3.668 2.016 1.00 98.12 100 ALA A CA 1
ATOM 789 C C . ALA A 1 100 ? -10.751 4.546 3.108 1.00 98.12 100 ALA A C 1
ATOM 791 O O . ALA A 1 100 ? -10.907 4.254 4.287 1.00 98.12 100 ALA A O 1
ATOM 792 N N . GLU A 1 101 ? -10.094 5.649 2.735 1.00 98.19 101 GLU A N 1
ATOM 793 C CA . GLU A 1 101 ? -9.559 6.609 3.704 1.00 98.19 101 GLU A CA 1
ATOM 794 C C . GLU A 1 101 ? -10.690 7.284 4.490 1.00 98.19 101 GLU A C 1
ATOM 796 O O . GLU A 1 101 ? -10.594 7.410 5.706 1.00 98.19 101 GLU A O 1
ATOM 801 N N . VAL A 1 102 ? -11.795 7.636 3.820 1.00 98.44 102 VAL A N 1
ATOM 802 C CA . VAL A 1 102 ? -12.991 8.204 4.466 1.00 98.44 102 VAL A CA 1
ATOM 803 C C . VAL A 1 102 ? -13.611 7.213 5.450 1.00 98.44 102 VAL A C 1
ATOM 805 O O . VAL A 1 102 ? -13.951 7.597 6.565 1.00 98.44 102 VAL A O 1
ATOM 808 N N . LEU A 1 103 ? -13.721 5.933 5.078 1.00 98.81 103 LEU A N 1
ATOM 809 C CA . LEU A 1 103 ? -14.197 4.888 5.992 1.00 98.81 103 LEU A CA 1
ATOM 810 C C . LEU A 1 103 ? -13.319 4.802 7.244 1.00 98.81 103 LEU A C 1
ATOM 812 O O . LEU A 1 103 ? -13.842 4.728 8.353 1.00 98.81 103 LEU A O 1
ATOM 816 N N . LEU A 1 104 ? -11.997 4.861 7.076 1.00 98.69 104 LEU A N 1
ATOM 817 C CA . LEU A 1 104 ? -11.058 4.802 8.195 1.00 98.69 104 LEU A CA 1
ATOM 818 C C . LEU A 1 104 ? -11.068 6.084 9.038 1.00 98.69 104 LEU A C 1
ATOM 820 O O . LEU A 1 104 ? -10.913 5.986 10.249 1.00 98.69 104 LEU A O 1
ATOM 824 N N . PHE A 1 105 ? -11.317 7.260 8.453 1.00 98.38 105 PHE A N 1
ATOM 825 C CA . PHE A 1 105 ? -11.551 8.487 9.223 1.00 98.38 105 PHE A CA 1
ATOM 826 C C . PHE A 1 105 ? -12.816 8.399 10.078 1.00 98.38 105 PHE A C 1
ATOM 828 O O . PHE A 1 105 ? -12.789 8.796 11.239 1.00 98.38 105 PHE A O 1
ATOM 835 N N . ILE A 1 106 ? -13.911 7.862 9.532 1.00 98.69 106 ILE A N 1
ATOM 836 C CA . ILE A 1 106 ? -15.152 7.664 10.293 1.00 98.69 106 ILE A CA 1
ATOM 837 C C . ILE A 1 106 ? -14.920 6.654 11.423 1.00 98.69 106 ILE A C 1
ATOM 839 O O . ILE A 1 106 ? -15.318 6.919 12.555 1.00 98.69 106 ILE A O 1
ATOM 843 N N . ALA A 1 107 ? -14.244 5.533 11.136 1.00 98.75 107 ALA A N 1
ATOM 844 C CA . ALA A 1 107 ? -13.884 4.540 12.147 1.00 98.75 107 ALA A CA 1
ATOM 845 C C . ALA A 1 107 ? -13.083 5.180 13.290 1.00 98.75 107 ALA A C 1
ATOM 847 O O . ALA A 1 107 ? -13.426 5.016 14.458 1.00 98.75 107 ALA A O 1
ATOM 848 N N . GLU A 1 108 ? -12.051 5.952 12.950 1.00 98.38 108 GLU A N 1
ATOM 849 C CA . GLU A 1 108 ? -11.203 6.629 13.926 1.00 98.38 108 GLU A CA 1
ATOM 850 C C . GLU A 1 108 ? -12.003 7.625 14.770 1.00 98.38 108 GLU A C 1
ATOM 852 O O . GLU A 1 108 ? -12.005 7.537 15.995 1.00 98.38 108 GLU A O 1
ATOM 857 N N . ALA A 1 109 ? -12.768 8.511 14.127 1.00 98.56 109 ALA A N 1
ATOM 858 C CA . ALA A 1 109 ? -13.561 9.522 14.816 1.00 98.56 109 ALA A CA 1
ATOM 859 C C . ALA A 1 109 ? -14.610 8.916 15.762 1.00 98.56 109 ALA A C 1
ATOM 861 O O . ALA A 1 109 ? -14.845 9.461 16.841 1.00 98.56 109 ALA A O 1
ATOM 862 N N . LEU A 1 110 ? -15.254 7.810 15.376 1.00 98.81 110 LEU A N 1
ATOM 863 C CA . LEU A 1 110 ? -16.205 7.098 16.234 1.00 98.81 110 LEU A CA 1
ATOM 864 C C . LEU A 1 110 ? -15.503 6.454 17.428 1.00 98.81 110 LEU A C 1
ATOM 866 O O . LEU A 1 110 ? -15.978 6.579 18.558 1.00 98.81 110 LEU A O 1
ATOM 870 N N . ASN A 1 111 ? -14.359 5.812 17.191 1.00 98.69 111 ASN A N 1
ATOM 871 C CA . ASN A 1 111 ? -13.592 5.175 18.249 1.00 98.69 111 ASN A CA 1
ATOM 872 C C . ASN A 1 111 ? -13.146 6.202 19.298 1.00 98.69 111 ASN A C 1
ATOM 874 O O . ASN A 1 1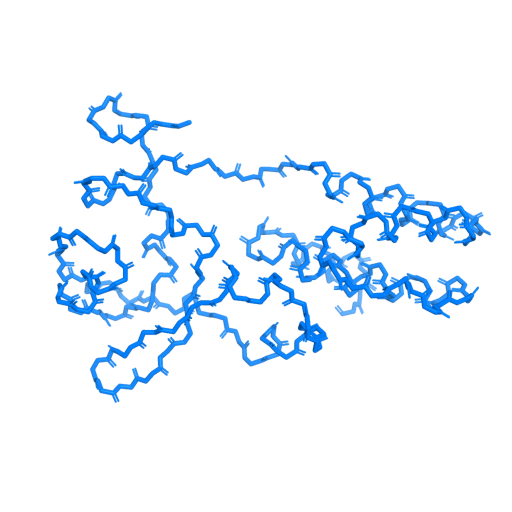11 ? -13.369 5.990 20.488 1.00 98.69 111 ASN A O 1
ATOM 878 N N . GLU A 1 112 ? -12.626 7.359 18.879 1.00 97.69 112 GLU A N 1
ATOM 879 C CA . GLU A 1 112 ? -12.225 8.433 19.802 1.00 97.69 112 GLU A CA 1
ATOM 880 C C . GLU A 1 112 ? -13.397 9.024 20.605 1.00 97.69 112 GLU A C 1
ATOM 882 O O . GLU A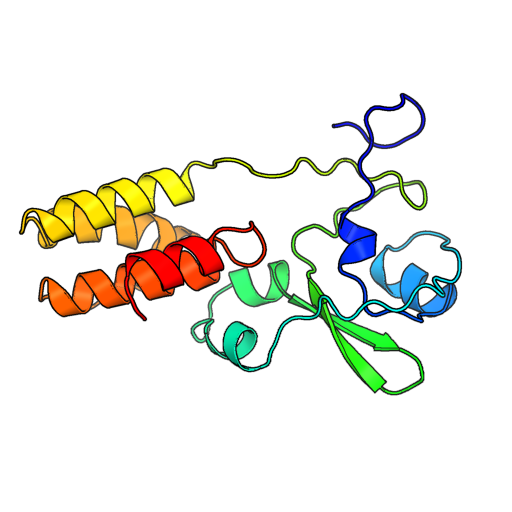 1 112 ? -13.205 9.492 21.724 1.00 97.69 112 GLU A O 1
ATOM 887 N N . GLN A 1 113 ? -14.629 8.933 20.096 1.00 98.44 113 GLN A N 1
ATOM 888 C CA . GLN A 1 113 ? -15.851 9.316 20.819 1.00 98.44 113 GLN A CA 1
ATOM 889 C C . GLN A 1 113 ? -16.374 8.225 21.774 1.00 98.44 113 GLN A C 1
ATOM 891 O O . GLN A 1 113 ? -17.450 8.378 22.350 1.00 98.44 113 GLN A O 1
ATOM 896 N N . GLY A 1 114 ? -15.655 7.110 21.926 1.00 98.00 114 GLY A N 1
ATOM 897 C CA . GLY A 1 114 ? -16.064 5.971 22.755 1.00 98.00 114 GLY A CA 1
ATOM 898 C C . GLY A 1 114 ? -17.107 5.063 22.096 1.00 98.00 114 GLY A C 1
ATOM 899 O O . GLY A 1 114 ? -17.644 4.171 22.748 1.00 98.00 114 GLY A O 1
ATOM 900 N N . LYS A 1 115 ? -17.390 5.255 20.801 1.00 98.50 115 LYS A N 1
ATOM 901 C CA . LYS A 1 115 ? -18.341 4.453 20.017 1.00 98.50 115 LYS A CA 1
ATOM 902 C C . LYS A 1 115 ? -17.630 3.300 19.308 1.00 98.50 115 LYS A C 1
ATOM 904 O O . LYS A 1 115 ? -17.677 3.169 18.085 1.00 98.50 115 LYS A O 1
ATOM 909 N N . THR A 1 116 ? -16.931 2.481 20.087 1.00 98.12 116 THR A N 1
ATOM 910 C CA . THR A 1 116 ? -16.030 1.427 19.595 1.00 98.12 116 THR A CA 1
ATOM 911 C C . THR A 1 116 ? -16.739 0.409 18.695 1.00 98.12 116 THR A C 1
ATOM 913 O O . THR A 1 116 ? -16.223 0.048 17.639 1.00 98.12 116 THR A O 1
ATOM 916 N N . GLU A 1 117 ? -17.952 -0.013 19.057 1.00 97.81 117 GLU A N 1
ATOM 917 C CA . GLU A 1 117 ? -18.729 -0.969 18.256 1.00 97.81 117 GLU A CA 1
ATOM 918 C C . GLU A 1 117 ? -19.138 -0.389 16.891 1.00 97.81 117 GLU A C 1
ATOM 920 O O . GLU A 1 117 ? -19.033 -1.067 15.869 1.00 97.81 117 GLU A O 1
ATOM 925 N N . GLU A 1 118 ? -19.528 0.890 16.843 1.00 98.62 118 GLU A N 1
ATOM 926 C CA . GLU A 1 118 ? -19.846 1.579 15.586 1.00 98.62 118 GLU A CA 1
ATOM 927 C C . GLU A 1 118 ? -18.592 1.760 14.714 1.00 98.62 118 GLU A C 1
ATOM 929 O O . GLU A 1 118 ? -18.657 1.610 13.493 1.00 98.62 118 GLU A O 1
ATOM 934 N N . ALA A 1 119 ? -17.432 2.034 15.321 1.00 98.75 119 ALA A N 1
ATOM 935 C CA . ALA A 1 119 ? -16.158 2.156 14.612 1.00 98.75 119 ALA A CA 1
ATOM 936 C C . ALA A 1 119 ? -15.764 0.858 13.886 1.00 98.75 119 ALA A C 1
ATOM 938 O O . ALA A 1 119 ? -15.333 0.895 12.726 1.00 98.75 119 ALA A O 1
ATOM 939 N N . LEU A 1 120 ? -15.964 -0.293 14.541 1.00 98.69 120 LEU A N 1
ATOM 940 C CA . LEU A 1 120 ? -15.671 -1.613 13.978 1.00 98.69 120 LEU A CA 1
ATOM 941 C C . LEU A 1 120 ? -16.444 -1.880 12.682 1.00 98.69 120 LEU A C 1
ATOM 943 O O . LEU A 1 120 ? -15.905 -2.532 11.789 1.00 98.69 120 LEU A O 1
ATOM 947 N N . VAL A 1 121 ? -17.657 -1.338 12.522 1.00 98.62 121 VAL A N 1
ATOM 948 C CA . VAL A 1 121 ? -18.432 -1.469 11.275 1.00 98.62 121 VAL A CA 1
ATOM 949 C C . VAL A 1 121 ? -17.650 -0.915 10.081 1.00 98.62 121 VAL A C 1
ATOM 951 O O . VAL A 1 121 ? -17.575 -1.559 9.035 1.00 98.62 121 VAL A O 1
ATOM 954 N N . TYR A 1 122 ? -17.026 0.255 10.223 1.00 98.81 122 TYR A N 1
ATOM 955 C CA . TYR A 1 122 ? -16.296 0.906 9.133 1.00 98.81 122 TYR A CA 1
ATOM 956 C C . TYR A 1 122 ? -14.912 0.298 8.906 1.00 98.81 122 TYR A C 1
ATOM 958 O O . TYR A 1 122 ? -14.530 0.088 7.752 1.00 98.81 122 TYR A O 1
ATOM 966 N N . LEU A 1 123 ? -14.200 -0.054 9.983 1.00 98.81 123 LEU A N 1
ATOM 967 C CA . LEU A 1 123 ? -12.938 -0.794 9.899 1.00 98.81 123 LEU A CA 1
ATOM 968 C C . LEU A 1 123 ? -13.134 -2.116 9.141 1.00 98.81 123 LEU A C 1
ATOM 970 O O . LEU A 1 123 ? -12.418 -2.410 8.181 1.00 98.81 123 LEU A O 1
ATOM 974 N N . ASN A 1 124 ? -14.157 -2.885 9.518 1.00 98.69 124 ASN A N 1
ATOM 975 C CA . ASN A 1 124 ? -14.408 -4.198 8.940 1.00 98.69 124 ASN A CA 1
ATOM 976 C C . ASN A 1 124 ? -14.828 -4.129 7.467 1.00 98.69 124 ASN A C 1
ATOM 978 O O . ASN A 1 124 ? -14.501 -5.041 6.718 1.00 98.69 124 ASN A O 1
ATOM 982 N N . ARG A 1 125 ? -15.444 -3.034 6.993 1.00 98.69 125 ARG A N 1
ATOM 983 C CA . ARG A 1 125 ? -15.703 -2.846 5.549 1.00 98.69 125 ARG A CA 1
ATOM 984 C C . ARG A 1 125 ? -14.418 -2.813 4.719 1.00 98.69 125 ARG A C 1
ATOM 986 O O . ARG A 1 125 ? -14.404 -3.343 3.609 1.00 98.69 125 ARG A O 1
ATOM 993 N N . VAL A 1 126 ? -13.350 -2.206 5.239 1.00 98.56 126 VAL A N 1
ATOM 994 C CA . VAL A 1 126 ? -12.043 -2.178 4.561 1.00 98.56 126 VAL A CA 1
ATOM 995 C C . VAL A 1 126 ? -11.398 -3.565 4.600 1.00 98.56 126 VAL A C 1
ATOM 997 O O . VAL A 1 126 ? -10.996 -4.072 3.550 1.00 98.56 126 VAL A O 1
ATOM 1000 N N . ARG A 1 127 ? -11.407 -4.212 5.774 1.00 98.56 127 ARG A N 1
ATOM 1001 C CA . ARG A 1 127 ? -10.871 -5.570 5.977 1.00 98.56 127 ARG A CA 1
ATOM 1002 C C . ARG A 1 127 ? -11.543 -6.607 5.086 1.00 98.56 127 ARG A C 1
ATOM 1004 O O . ARG A 1 127 ? -10.861 -7.358 4.395 1.00 98.56 127 ARG A O 1
ATOM 1011 N N . SER A 1 128 ? -12.874 -6.599 5.014 1.00 98.06 128 SER A N 1
ATOM 1012 C CA . SER A 1 128 ? -13.630 -7.538 4.182 1.00 98.06 128 SER A CA 1
ATOM 1013 C C . SER A 1 128 ? -13.317 -7.391 2.694 1.00 98.06 128 SER A C 1
ATOM 1015 O O . SER A 1 128 ? -13.241 -8.396 1.994 1.00 98.06 128 SER A O 1
ATOM 1017 N N . ARG A 1 129 ? -13.072 -6.171 2.190 1.00 97.62 129 ARG A N 1
ATOM 1018 C CA . ARG A 1 129 ? -12.634 -5.978 0.794 1.00 97.62 129 ARG A CA 1
ATOM 1019 C C . ARG A 1 129 ? -11.259 -6.599 0.551 1.00 97.62 129 ARG A C 1
ATOM 1021 O O . ARG A 1 129 ? -11.026 -7.145 -0.521 1.00 97.62 129 ARG A O 1
ATOM 1028 N N . ALA A 1 130 ? -10.374 -6.538 1.541 1.00 97.56 130 ALA A N 1
ATOM 1029 C CA . ALA A 1 130 ? -9.067 -7.191 1.510 1.00 97.56 130 ALA A CA 1
ATOM 1030 C C . ALA A 1 130 ? -9.120 -8.709 1.790 1.00 97.56 130 ALA A C 1
ATOM 1032 O O . ALA A 1 130 ? -8.070 -9.335 1.897 1.00 97.56 130 ALA A O 1
ATOM 1033 N N . LEU A 1 131 ? -10.319 -9.301 1.895 1.00 97.50 131 LEU A N 1
ATOM 1034 C CA . LEU A 1 131 ? -10.548 -10.712 2.236 1.00 97.50 131 LEU A CA 1
ATOM 1035 C C . LEU A 1 131 ? -9.972 -11.124 3.600 1.00 97.50 131 LEU A C 1
ATOM 1037 O O . LEU A 1 131 ? -9.676 -12.294 3.831 1.00 97.50 131 LEU A O 1
ATOM 1041 N N . LEU A 1 132 ? -9.849 -10.165 4.518 1.00 98.06 132 LEU A N 1
ATOM 1042 C CA . LEU A 1 132 ? -9.404 -10.405 5.884 1.00 98.06 132 LEU A CA 1
ATOM 1043 C C . LEU A 1 132 ? -10.592 -10.657 6.822 1.00 98.06 132 LEU A C 1
ATOM 1045 O O . LEU A 1 132 ? -11.687 -10.120 6.602 1.00 98.06 132 LEU A O 1
ATOM 1049 N N . PRO A 1 133 ? -10.388 -11.435 7.901 1.00 97.75 133 PRO A N 1
ATOM 1050 C CA . PRO A 1 133 ? -11.392 -11.581 8.943 1.00 97.75 133 PRO A CA 1
ATOM 1051 C C . PRO A 1 133 ? -11.685 -10.231 9.602 1.00 97.75 133 PRO A C 1
ATOM 1053 O O . PRO A 1 133 ? -10.843 -9.326 9.636 1.00 97.75 133 PRO A O 1
ATOM 1056 N N . VAL A 1 134 ? -12.883 -10.109 10.167 1.00 97.69 134 VAL A N 1
ATOM 1057 C CA . VAL A 1 134 ? -13.250 -8.957 10.997 1.00 97.69 134 VAL A CA 1
ATOM 1058 C C . VAL A 1 134 ? -12.277 -8.803 12.169 1.00 97.69 134 VAL A C 1
ATOM 1060 O O . VAL A 1 134 ? -11.747 -9.789 12.680 1.00 97.69 134 VAL A O 1
ATOM 1063 N N . SER A 1 135 ? -12.023 -7.563 12.582 1.00 97.25 135 SER A N 1
ATOM 1064 C CA . SER A 1 135 ? -11.156 -7.277 13.724 1.00 97.25 135 SER A CA 1
ATOM 1065 C C . SER A 1 135 ? -11.748 -7.854 15.011 1.00 97.25 135 SER A C 1
ATOM 1067 O O . SER A 1 135 ? -12.937 -7.683 15.279 1.00 97.25 135 SER A O 1
ATOM 1069 N N . SER A 1 136 ? -10.908 -8.505 15.817 1.00 96.38 136 SER A N 1
ATOM 1070 C CA . SER A 1 136 ? -11.257 -8.997 17.155 1.00 96.38 136 SER A CA 1
ATOM 1071 C C . SER A 1 136 ? -11.016 -7.963 18.262 1.00 96.38 136 SER A C 1
ATOM 1073 O O . SER A 1 136 ? -11.180 -8.283 19.437 1.00 96.38 136 SER A O 1
ATOM 1075 N N . ALA A 1 137 ? -10.574 -6.751 17.910 1.00 97.38 137 ALA A N 1
ATOM 1076 C CA . ALA A 1 137 ? -10.357 -5.667 18.860 1.00 97.38 137 ALA A CA 1
ATOM 1077 C C . ALA A 1 137 ? -11.676 -5.252 19.528 1.00 97.38 137 ALA A C 1
ATOM 1079 O O . ALA A 1 137 ? -12.703 -5.143 18.860 1.00 97.38 137 ALA A O 1
ATOM 1080 N N . SER A 1 138 ? -11.641 -5.011 20.838 1.00 95.50 138 SER A N 1
ATOM 1081 C CA . SER A 1 138 ? -12.850 -4.765 21.635 1.00 95.50 138 SER A CA 1
ATOM 1082 C C . SER A 1 138 ? -12.764 -3.525 22.520 1.00 95.50 138 SER A C 1
ATOM 1084 O O . SER A 1 138 ? -13.789 -2.900 22.790 1.00 95.50 138 SER A O 1
ATOM 1086 N N . THR A 1 139 ? -11.567 -3.120 22.952 1.00 98.12 139 THR A N 1
ATOM 1087 C CA . THR A 1 139 ? -11.387 -1.869 23.695 1.00 98.12 139 THR A CA 1
ATOM 1088 C C . THR A 1 139 ? -11.145 -0.698 22.747 1.00 98.12 139 THR A C 1
ATOM 1090 O O . THR A 1 139 ? -10.687 -0.875 21.618 1.00 98.12 139 THR A O 1
ATOM 1093 N N . GLN A 1 140 ? -11.401 0.528 23.215 1.00 98.06 140 GLN A N 1
ATOM 1094 C CA . GLN A 1 140 ? -11.081 1.734 22.443 1.00 98.06 140 GLN A CA 1
ATOM 1095 C C . GLN A 1 140 ? -9.597 1.769 22.035 1.00 98.06 140 GLN A C 1
ATOM 1097 O O . GLN A 1 140 ? -9.265 2.184 20.925 1.00 98.06 140 GLN A O 1
ATOM 1102 N N . SER A 1 141 ? -8.701 1.323 22.924 1.00 97.50 141 SER A N 1
ATOM 1103 C CA . SER A 1 141 ? -7.264 1.270 22.644 1.00 97.50 141 SER A CA 1
ATOM 1104 C C . SER A 1 141 ? -6.942 0.258 21.548 1.00 97.50 141 SER A C 1
ATOM 1106 O O . SER A 1 141 ? -6.276 0.606 20.575 1.00 97.50 141 SER A O 1
ATOM 1108 N N . ASP A 1 142 ? -7.480 -0.957 21.649 1.00 98.00 142 ASP A N 1
ATOM 1109 C CA . ASP A 1 142 ? -7.225 -2.011 20.662 1.00 98.00 142 ASP A CA 1
ATOM 1110 C C . ASP A 1 142 ? -7.788 -1.635 19.288 1.00 98.00 142 ASP A C 1
ATOM 1112 O O . ASP A 1 142 ? -7.155 -1.870 18.258 1.00 98.00 142 ASP A O 1
ATOM 1116 N N . VAL A 1 143 ? -8.977 -1.021 19.252 1.00 98.44 143 VAL A N 1
ATOM 1117 C CA . VAL A 1 143 ? -9.596 -0.576 17.998 1.00 98.44 143 VAL A CA 1
ATOM 1118 C C . VAL A 1 143 ? -8.816 0.582 17.384 1.00 98.44 143 VAL A C 1
ATOM 1120 O O . VAL A 1 143 ? -8.634 0.596 16.166 1.00 98.44 143 VAL A O 1
ATOM 1123 N N . ARG A 1 144 ? -8.268 1.499 18.192 1.00 97.94 144 ARG A N 1
ATOM 1124 C CA . ARG A 1 144 ? -7.366 2.556 17.706 1.00 97.94 144 ARG A CA 1
ATOM 1125 C C . ARG A 1 144 ? -6.143 1.957 17.020 1.00 97.94 144 ARG A C 1
ATOM 1127 O O . ARG A 1 144 ? -5.823 2.336 15.894 1.00 97.94 144 ARG A O 1
ATOM 1134 N N . GLU A 1 145 ? -5.488 0.990 17.658 1.00 97.12 145 GLU A N 1
ATOM 1135 C CA . GLU A 1 145 ? -4.344 0.300 17.062 1.00 97.12 145 GLU A CA 1
ATOM 1136 C C . GLU A 1 145 ? -4.720 -0.449 15.783 1.00 97.12 145 GLU A C 1
ATOM 1138 O O . GLU A 1 145 ? -3.988 -0.379 14.794 1.00 97.12 145 GLU A O 1
ATOM 1143 N N . ALA A 1 146 ? -5.861 -1.141 15.778 1.00 98.06 146 ALA A N 1
ATOM 1144 C CA . ALA A 1 146 ? -6.351 -1.847 14.601 1.00 98.06 146 ALA A CA 1
ATOM 1145 C C . ALA A 1 146 ? -6.611 -0.880 13.434 1.00 98.06 146 ALA A C 1
ATOM 1147 O O . ALA A 1 146 ? -6.213 -1.167 12.308 1.00 98.06 146 ALA A O 1
ATOM 1148 N N . ILE A 1 147 ? -7.194 0.295 13.693 1.00 98.44 147 ILE A N 1
ATOM 1149 C CA . ILE A 1 147 ? -7.411 1.336 12.678 1.00 98.44 147 ILE A CA 1
ATOM 1150 C C . ILE A 1 147 ? -6.078 1.876 12.149 1.00 98.44 147 ILE A C 1
ATOM 1152 O O . ILE A 1 147 ? -5.915 1.994 10.936 1.00 98.44 147 ILE A O 1
ATOM 1156 N N . ILE A 1 148 ? -5.104 2.171 13.017 1.00 97.06 148 ILE A N 1
ATOM 1157 C CA . ILE A 1 148 ? -3.781 2.667 12.595 1.00 97.06 148 ILE A CA 1
ATOM 1158 C C . ILE A 1 148 ? -3.044 1.619 11.746 1.00 97.06 148 ILE A C 1
ATOM 1160 O O . ILE A 1 148 ? -2.448 1.965 10.720 1.00 97.06 148 ILE A O 1
ATOM 1164 N N . LYS A 1 149 ? -3.098 0.341 12.144 1.00 97.00 149 LYS A N 1
ATOM 1165 C CA . LYS A 1 149 ? -2.538 -0.782 11.374 1.00 97.00 149 LYS A CA 1
ATOM 1166 C C . LYS A 1 149 ? -3.230 -0.913 10.019 1.00 97.00 149 LYS A C 1
ATOM 1168 O O . LYS A 1 149 ? -2.551 -0.977 8.998 1.00 97.00 149 LYS A O 1
ATOM 1173 N N . GLU A 1 150 ? -4.558 -0.844 9.988 1.00 98.50 150 GLU A N 1
ATOM 1174 C CA . GLU A 1 150 ? -5.326 -0.923 8.746 1.00 98.50 150 GLU A CA 1
ATOM 1175 C C . GLU A 1 150 ? -4.993 0.238 7.803 1.00 98.50 150 GLU A C 1
ATOM 1177 O O . GLU A 1 150 ? -4.705 0.015 6.629 1.00 98.50 150 GLU A O 1
ATOM 1182 N N . ARG A 1 151 ? -4.942 1.478 8.311 1.00 98.19 151 ARG A N 1
ATOM 1183 C CA . ARG A 1 151 ? -4.536 2.662 7.533 1.00 98.19 151 ARG A CA 1
ATOM 1184 C C . ARG A 1 151 ? -3.155 2.487 6.915 1.00 98.19 151 ARG A C 1
ATOM 1186 O O . ARG A 1 151 ? -2.959 2.857 5.759 1.00 98.19 151 ARG A O 1
ATOM 1193 N N . ARG A 1 152 ? -2.208 1.913 7.664 1.00 97.56 152 ARG A N 1
ATOM 1194 C CA . ARG A 1 152 ? -0.826 1.699 7.218 1.00 97.56 152 ARG A CA 1
ATOM 1195 C C . ARG A 1 152 ? -0.750 0.834 5.958 1.00 97.56 152 ARG A C 1
ATOM 1197 O O . ARG A 1 152 ? -0.022 1.201 5.038 1.00 97.56 152 ARG A O 1
ATOM 1204 N N . VAL A 1 153 ? -1.466 -0.290 5.926 1.00 98.12 153 VAL A N 1
ATOM 1205 C CA . VAL A 1 153 ? -1.435 -1.233 4.792 1.00 98.12 153 VAL A CA 1
ATOM 1206 C C . VAL A 1 153 ? -2.395 -0.830 3.678 1.00 98.12 153 VAL A C 1
ATOM 1208 O O . VAL A 1 153 ? -2.058 -0.925 2.500 1.00 98.12 153 VAL A O 1
ATOM 1211 N N . GLU A 1 154 ? -3.561 -0.288 4.030 1.00 98.31 154 GLU A N 1
ATOM 1212 C CA . GLU A 1 154 ? -4.558 0.170 3.071 1.00 98.31 154 GLU A CA 1
ATOM 1213 C C . GLU A 1 154 ? -4.006 1.325 2.229 1.00 98.31 154 GLU A C 1
ATOM 1215 O O . GLU A 1 154 ? -4.040 1.282 0.998 1.00 98.31 154 GLU A O 1
ATOM 1220 N N . LEU A 1 155 ? -3.446 2.337 2.896 1.00 97.75 155 LEU A N 1
ATOM 1221 C CA . LEU A 1 155 ? -2.964 3.585 2.300 1.00 97.75 155 LEU A CA 1
ATOM 1222 C C . LEU A 1 155 ? -1.451 3.557 2.031 1.00 97.75 155 LEU A C 1
ATOM 1224 O O . LEU A 1 155 ? -0.819 4.607 1.867 1.00 97.75 155 LEU A O 1
ATOM 1228 N N . ALA A 1 156 ? -0.852 2.361 1.994 1.00 96.94 156 ALA A N 1
ATOM 1229 C CA . ALA A 1 156 ? 0.566 2.192 1.709 1.00 96.94 156 ALA A CA 1
ATOM 1230 C C . ALA A 1 156 ? 0.932 2.911 0.401 1.00 96.94 156 ALA A C 1
ATOM 1232 O O . ALA A 1 156 ? 0.249 2.753 -0.617 1.00 96.94 156 ALA A O 1
ATOM 1233 N N . PHE A 1 157 ? 2.006 3.703 0.452 1.00 95.38 157 PHE A N 1
ATOM 1234 C CA . PHE A 1 157 ? 2.555 4.464 -0.679 1.00 95.38 157 PHE A CA 1
ATOM 1235 C C . PHE A 1 157 ? 1.660 5.597 -1.226 1.00 95.38 157 PHE A C 1
ATOM 1237 O O . PHE A 1 157 ? 1.873 6.064 -2.340 1.00 95.38 157 PHE A O 1
ATOM 1244 N N . GLU A 1 158 ? 0.692 6.090 -0.443 1.00 95.62 158 GLU A N 1
ATOM 1245 C CA . GLU A 1 158 ? -0.214 7.201 -0.818 1.00 95.62 158 GLU A CA 1
ATOM 1246 C C . GLU A 1 158 ? 0.072 8.509 -0.041 1.00 95.62 158 GLU A C 1
ATOM 1248 O O . GLU A 1 158 ? -0.799 9.356 0.135 1.00 95.62 158 GLU A O 1
ATOM 1253 N N . ASN A 1 159 ? 1.292 8.668 0.489 1.00 94.44 159 ASN A N 1
ATOM 1254 C CA . ASN A 1 159 ? 1.722 9.807 1.328 1.00 94.44 159 ASN A CA 1
ATOM 1255 C C . ASN A 1 159 ? 0.895 10.039 2.612 1.00 94.44 159 ASN A C 1
ATOM 1257 O O . ASN A 1 159 ? 0.839 11.152 3.129 1.00 94.44 159 ASN A O 1
ATOM 1261 N N . LYS A 1 160 ? 0.289 8.987 3.173 1.00 96.19 160 LYS A N 1
ATOM 1262 C CA . LYS A 1 160 ? -0.526 9.092 4.399 1.00 96.19 160 LYS A CA 1
ATOM 1263 C C . LYS A 1 160 ? 0.234 8.751 5.681 1.00 96.19 160 LYS A C 1
ATOM 1265 O O . LYS A 1 160 ? 0.051 9.413 6.699 1.00 96.19 160 LYS A O 1
ATOM 1270 N N . ARG A 1 161 ? 1.137 7.762 5.625 1.00 95.19 161 ARG A N 1
ATOM 1271 C CA . ARG A 1 161 ? 1.775 7.180 6.820 1.00 95.19 161 ARG A CA 1
ATOM 1272 C C . ARG A 1 161 ? 2.521 8.200 7.678 1.00 95.19 161 ARG A C 1
ATOM 1274 O O . ARG A 1 161 ? 2.366 8.161 8.887 1.00 95.19 161 ARG A O 1
ATOM 1281 N N . TRP A 1 162 ? 3.299 9.101 7.080 1.00 9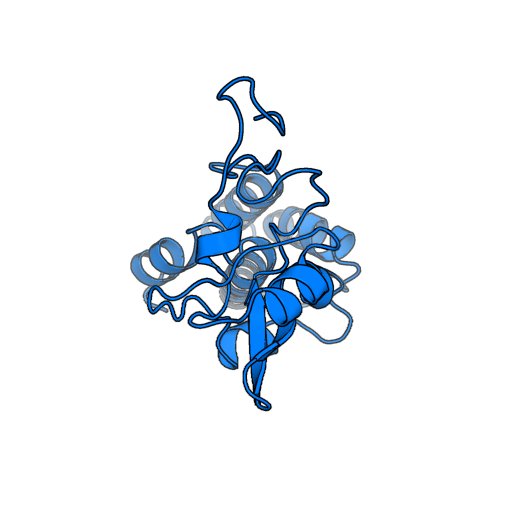5.31 162 TRP A N 1
ATOM 1282 C CA . TRP A 1 162 ? 4.053 10.106 7.842 1.00 95.31 162 TRP A CA 1
ATOM 1283 C C . TRP A 1 162 ? 3.141 10.995 8.695 1.00 95.31 162 TRP A C 1
ATOM 1285 O O . TRP A 1 162 ? 3.388 11.173 9.882 1.00 95.31 162 TRP A O 1
ATOM 1295 N N . LEU A 1 163 ? 2.057 11.504 8.104 1.00 95.12 163 LEU A N 1
ATOM 1296 C CA . LEU A 1 163 ? 1.092 12.348 8.808 1.00 95.12 163 LEU A CA 1
ATOM 1297 C C . LEU A 1 163 ? 0.388 11.585 9.933 1.00 95.12 163 LEU A C 1
ATOM 1299 O O . LEU A 1 163 ? 0.149 12.160 10.992 1.00 95.12 163 LEU A O 1
ATOM 1303 N N . ASP A 1 164 ? 0.100 10.298 9.717 1.00 95.94 164 ASP A N 1
ATOM 1304 C CA . ASP A 1 164 ? -0.428 9.429 10.766 1.00 95.94 164 ASP A CA 1
ATOM 1305 C C . ASP A 1 164 ? 0.572 9.267 11.921 1.00 95.94 164 ASP A C 1
ATOM 1307 O O . ASP A 1 164 ? 0.198 9.534 13.052 1.00 95.94 164 ASP A O 1
ATOM 1311 N N . LEU A 1 165 ? 1.844 8.942 11.657 1.00 95.19 165 LEU A N 1
ATOM 1312 C CA . LEU A 1 165 ? 2.876 8.804 12.703 1.00 95.19 165 LEU A CA 1
ATOM 1313 C C . LEU A 1 165 ? 3.031 10.091 13.531 1.00 95.19 165 LEU A C 1
ATOM 1315 O O . LEU A 1 165 ? 3.034 10.055 14.760 1.00 95.19 165 LEU A O 1
ATOM 1319 N N . VAL A 1 166 ? 3.118 11.248 12.861 1.00 96.31 166 VAL A N 1
ATOM 1320 C CA . VAL A 1 166 ? 3.318 12.542 13.533 1.00 96.31 166 VAL A CA 1
ATOM 1321 C C . VAL A 1 166 ? 2.144 12.893 14.444 1.00 96.31 166 VAL A C 1
ATOM 1323 O O . VAL A 1 166 ? 2.363 13.365 15.557 1.00 96.31 166 VAL A O 1
ATOM 1326 N N . ARG A 1 167 ? 0.899 12.676 13.998 1.00 94.50 167 ARG A N 1
ATOM 1327 C CA . ARG A 1 167 ? -0.285 13.044 14.793 1.00 94.50 167 ARG A CA 1
ATOM 1328 C C . ARG A 1 167 ? -0.583 12.054 15.923 1.00 94.50 167 ARG A C 1
ATOM 1330 O O . ARG A 1 167 ? -1.205 12.455 16.900 1.00 94.50 167 ARG A O 1
ATOM 1337 N N . THR A 1 168 ? -0.191 10.783 15.788 1.00 89.56 168 THR A N 1
ATOM 1338 C CA . THR A 1 168 ? -0.450 9.748 16.805 1.00 89.56 168 THR A CA 1
ATOM 1339 C C . THR A 1 168 ? 0.722 9.523 17.755 1.00 89.56 168 THR A C 1
ATOM 1341 O O . THR A 1 168 ? 0.524 8.908 18.798 1.00 89.56 168 THR A O 1
ATOM 1344 N N . GLY A 1 169 ? 1.925 10.009 17.427 1.00 87.88 169 GLY A N 1
ATOM 1345 C CA . GLY A 1 169 ? 3.126 9.804 18.243 1.00 87.88 169 GLY A CA 1
ATOM 1346 C C . GLY A 1 169 ? 3.578 8.342 18.306 1.00 87.88 169 GLY A C 1
ATOM 1347 O O . GLY A 1 169 ? 4.176 7.929 19.297 1.00 87.88 169 GLY A O 1
ATOM 1348 N N . SER A 1 170 ? 3.251 7.564 17.272 1.00 72.75 170 SER A N 1
ATOM 1349 C CA . SER A 1 170 ? 3.548 6.128 17.138 1.00 72.75 170 SER A CA 1
ATOM 1350 C C . SER A 1 170 ? 4.559 5.866 16.041 1.00 72.75 170 SER A C 1
ATOM 1352 O O . SER A 1 170 ? 4.493 6.653 15.073 1.00 72.75 170 SER A O 1
#

Secondary structure (DSSP, 8-state):
--SSSSS--B-GGGGGS-EEE-HHHHHHHHSS----EEEEE-----HHHHHSSPTT-THHHHHEEEEEETTEEEEEEGGG----SSTT-B-PPP-SS-HHHHHHHHHHHHHHTT-HHHHHHHHHHHHHHTTPPPP---SHHHHHHHHHHHHHHHTTTTT-HHHHHHHHT-

Mean predicted aligned error: 3.77 Å

Foldseek 3Di:
DDFDDPPQFAQVLVLQDAPQAAQVQVCVQQVERGHGGHDHHDNFDDPVLLVLADVQQPLSPCQWDWTQGPNDITITGNVQNDHGHDHRGHPDDQPPDDDLVVLLVVLLVCLVVVNNVVSQVSLVVLQVVRVHDRDPDDHSVSSNVSSLSSCSSVCPPNPVNVVSCVVVVD

Radius of gyration: 18.3 Å; Cα contacts (8 Å, |Δi|>4): 265; chains: 1; bounding box: 42×30×50 Å

Organism: NCBI:txid408170